Protein AF-A0A7Y3J4Y7-F1 (afdb_monomer_lite)

Radius of gyration: 13.27 Å; chains: 1; bounding box: 34×26×30 Å

Sequence (102 aa):
MPACVAPRRWYDWAKQQAVLIALLMGVSLRACAPAQGIGLDTARRWWRWLQERSEKFRFRLLTHWLEWGRAVDWRGFWRLAFESQSLCDSMAWLDSQGLIVP

Foldseek 3Di:
DPQPDPPVCVVVQVLLLQLLLCVLVVHDLVPSQVVSVHDSVRSVVSNVVCVVCLVVLVVVVCVPCVVLVPQPDSSSSSNVVVVVDGPSVSVSVVVVVVDDDD

pLDDT: mean 84.21, std 12.6, range [40.84, 93.5]

Structure (mmCIF, N/CA/C/O backbone):
data_AF-A0A7Y3J4Y7-F1
#
_entry.id   AF-A0A7Y3J4Y7-F1
#
loop_
_atom_site.group_PDB
_atom_site.id
_atom_site.type_symbol
_atom_site.label_atom_id
_atom_site.label_alt_id
_atom_site.label_comp_id
_atom_site.label_asym_id
_atom_site.label_entity_id
_atom_site.label_seq_id
_atom_site.pdbx_PDB_ins_code
_atom_site.Cartn_x
_atom_site.Cartn_y
_atom_site.Cartn_z
_atom_site.occupancy
_atom_site.B_iso_or_equiv
_atom_site.auth_seq_id
_atom_site.auth_comp_id
_atom_site.auth_asym_id
_atom_site.auth_atom_id
_atom_site.pdbx_PDB_model_num
ATOM 1 N N . MET A 1 1 ? -19.901 8.158 -2.548 1.00 40.84 1 MET A N 1
ATOM 2 C CA . MET A 1 1 ? -19.247 9.309 -3.210 1.00 40.84 1 MET A CA 1
ATOM 3 C C . MET A 1 1 ? -17.901 8.824 -3.716 1.00 40.84 1 MET A C 1
ATOM 5 O O . MET A 1 1 ? -17.223 8.175 -2.927 1.00 40.84 1 MET A O 1
ATOM 9 N N . PRO A 1 2 ? -17.534 9.036 -4.991 1.00 45.28 2 PRO A N 1
ATOM 10 C CA . PRO A 1 2 ? -16.214 8.639 -5.457 1.00 45.28 2 PRO A CA 1
ATOM 11 C C . PRO A 1 2 ? -15.197 9.488 -4.697 1.00 45.28 2 PRO A C 1
ATOM 13 O O . PRO A 1 2 ? -15.360 10.705 -4.606 1.00 45.28 2 PRO A O 1
ATOM 16 N N . ALA A 1 3 ? -14.221 8.836 -4.072 1.00 47.88 3 ALA A N 1
ATOM 17 C CA . ALA A 1 3 ? -13.187 9.498 -3.296 1.00 47.88 3 ALA A CA 1
ATOM 18 C C . ALA A 1 3 ? -12.574 10.647 -4.109 1.00 47.88 3 ALA A C 1
ATOM 20 O O . ALA A 1 3 ? -12.215 10.452 -5.271 1.00 47.88 3 ALA A O 1
ATOM 21 N N . CYS A 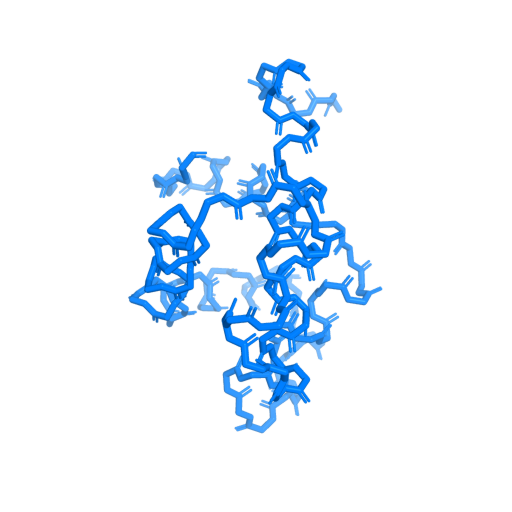1 4 ? -12.475 11.836 -3.510 1.00 50.53 4 CYS A N 1
ATOM 22 C CA . CYS A 1 4 ? -12.005 13.082 -4.127 1.00 50.53 4 CYS A CA 1
ATOM 23 C C . CYS A 1 4 ? -10.490 13.073 -4.423 1.00 50.53 4 CYS A C 1
ATOM 25 O O . CYS A 1 4 ? -9.785 14.048 -4.182 1.00 50.53 4 CYS A O 1
ATOM 27 N N . VAL A 1 5 ? -9.969 11.962 -4.933 1.00 53.94 5 VAL A N 1
ATOM 28 C CA . VAL A 1 5 ? -8.579 11.780 -5.329 1.00 53.94 5 VAL A CA 1
ATOM 29 C C . VAL A 1 5 ? -8.513 12.013 -6.833 1.00 53.94 5 VAL A C 1
ATOM 31 O O . VAL A 1 5 ? -9.223 11.358 -7.593 1.00 53.94 5 VAL A O 1
ATOM 34 N N . ALA A 1 6 ? -7.686 12.966 -7.268 1.00 48.53 6 ALA A N 1
ATOM 35 C CA . ALA A 1 6 ? -7.607 13.381 -8.667 1.00 48.53 6 ALA A CA 1
ATOM 36 C C . ALA A 1 6 ? -7.475 12.175 -9.631 1.00 48.53 6 ALA A C 1
ATOM 38 O O . ALA A 1 6 ? -6.630 11.308 -9.393 1.00 48.53 6 ALA A O 1
ATOM 39 N N . PRO A 1 7 ? -8.218 12.132 -10.757 1.00 49.00 7 PRO A N 1
ATOM 40 C CA . PRO A 1 7 ? -8.269 10.970 -11.656 1.00 49.00 7 PRO A CA 1
ATOM 41 C C . PRO A 1 7 ? -6.910 10.556 -12.246 1.00 49.00 7 PRO A C 1
ATOM 43 O O . PRO A 1 7 ? -6.718 9.397 -12.603 1.00 49.00 7 PRO A O 1
ATOM 46 N N . ARG A 1 8 ? -5.919 11.461 -12.297 1.00 49.84 8 ARG A N 1
ATOM 47 C CA . ARG A 1 8 ? -4.541 11.114 -12.701 1.00 49.84 8 ARG A CA 1
ATOM 48 C C . ARG A 1 8 ? -3.835 10.193 -11.702 1.00 49.84 8 ARG A C 1
ATOM 50 O O . ARG A 1 8 ? -3.042 9.362 -12.121 1.00 49.84 8 ARG A O 1
ATOM 57 N N . ARG A 1 9 ? -4.160 10.287 -10.409 1.00 58.34 9 ARG A N 1
ATOM 58 C CA . ARG A 1 9 ? -3.584 9.415 -9.376 1.00 58.34 9 ARG A CA 1
ATOM 59 C C . ARG A 1 9 ? -4.154 8.000 -9.421 1.00 58.34 9 ARG A C 1
ATOM 61 O O . ARG A 1 9 ? -3.492 7.086 -8.959 1.00 58.34 9 ARG A O 1
ATOM 68 N N . TRP A 1 10 ? -5.343 7.786 -9.992 1.00 56.22 10 TRP A N 1
ATOM 69 C CA . TRP A 1 10 ? -5.967 6.454 -10.044 1.00 56.22 10 TRP A CA 1
ATOM 70 C C . TRP A 1 10 ? -5.134 5.461 -10.868 1.00 56.22 10 TRP A C 1
ATOM 72 O O . TRP A 1 10 ? -4.948 4.317 -10.455 1.00 56.22 10 TRP A O 1
ATOM 82 N N . TYR A 1 11 ? -4.553 5.915 -11.984 1.00 59.62 11 TYR A N 1
ATOM 83 C CA . TYR A 1 11 ? -3.621 5.107 -12.779 1.00 59.62 11 TYR A CA 1
ATOM 84 C C . TYR A 1 11 ? -2.306 4.832 -12.040 1.00 59.62 11 TYR A C 1
ATOM 86 O O . TYR A 1 11 ? -1.763 3.729 -12.142 1.00 59.62 11 TYR A O 1
ATOM 94 N N . ASP A 1 12 ? -1.816 5.806 -11.271 1.00 78.44 12 ASP A N 1
ATOM 95 C CA . ASP A 1 12 ? -0.614 5.634 -10.455 1.00 78.44 12 ASP A CA 1
ATOM 96 C C . ASP A 1 12 ? -0.857 4.645 -9.311 1.00 78.44 12 ASP A C 1
ATOM 98 O O . ASP A 1 12 ? -0.003 3.797 -9.064 1.00 78.44 12 ASP A O 1
ATOM 102 N N . TRP A 1 13 ? -2.037 4.661 -8.679 1.00 85.81 13 TRP A N 1
ATOM 103 C CA . TRP A 1 13 ? -2.398 3.719 -7.617 1.00 85.81 13 TRP A CA 1
ATOM 104 C C . TRP A 1 13 ? -2.466 2.278 -8.101 1.00 85.81 13 TRP A C 1
ATOM 106 O O . TRP A 1 13 ? -1.967 1.394 -7.411 1.00 85.81 13 TRP A O 1
ATOM 116 N N . ALA A 1 14 ? -3.031 2.025 -9.284 1.00 86.50 14 ALA A N 1
ATOM 117 C CA . ALA A 1 14 ? -3.079 0.677 -9.848 1.00 86.50 14 ALA A CA 1
ATOM 118 C C . ALA A 1 14 ? -1.665 0.131 -10.126 1.00 86.50 14 ALA A C 1
ATOM 120 O O . ALA A 1 14 ? -1.340 -0.996 -9.747 1.00 86.50 14 ALA A O 1
ATOM 121 N N . LYS A 1 15 ? -0.783 0.953 -10.714 1.00 88.69 15 LYS A N 1
ATOM 122 C CA . LYS A 1 15 ? 0.625 0.582 -10.941 1.00 88.69 15 LYS A CA 1
ATOM 123 C C . LYS A 1 15 ? 1.394 0.423 -9.633 1.00 88.69 15 LYS A C 1
ATOM 125 O O . LYS A 1 15 ? 2.183 -0.510 -9.487 1.00 88.69 15 LYS A O 1
ATOM 130 N N . GLN A 1 16 ? 1.150 1.303 -8.667 1.00 90.69 16 GLN A N 1
ATOM 131 C CA . GLN A 1 16 ? 1.734 1.217 -7.337 1.00 90.69 16 GLN A CA 1
ATOM 132 C C . GLN A 1 16 ? 1.297 -0.066 -6.635 1.00 90.69 16 GLN A C 1
ATOM 134 O O . GLN A 1 16 ? 2.149 -0.781 -6.118 1.00 90.69 16 GLN A O 1
ATOM 139 N N . GLN A 1 17 ? 0.010 -0.410 -6.676 1.00 92.00 17 GLN A N 1
ATOM 140 C CA . GLN A 1 17 ? -0.506 -1.662 -6.132 1.00 92.00 17 GLN A CA 1
ATOM 141 C C . GLN A 1 17 ? 0.158 -2.869 -6.798 1.00 92.00 17 GLN A C 1
ATOM 143 O O . GLN A 1 17 ? 0.633 -3.747 -6.086 1.00 92.00 17 GLN A O 1
ATOM 148 N N . ALA A 1 18 ? 0.276 -2.898 -8.130 1.00 91.38 18 ALA A N 1
ATOM 149 C CA . ALA A 1 18 ? 0.937 -3.996 -8.840 1.00 91.38 18 ALA A CA 1
ATOM 150 C C . ALA A 1 18 ? 2.404 -4.175 -8.407 1.00 91.38 18 ALA A C 1
ATOM 152 O O . ALA A 1 18 ? 2.842 -5.290 -8.115 1.00 91.38 18 ALA A O 1
ATOM 153 N N . VAL A 1 19 ? 3.156 -3.073 -8.299 1.00 92.69 19 VAL A N 1
ATOM 154 C CA . VAL A 1 19 ? 4.537 -3.091 -7.795 1.00 92.69 19 VAL A CA 1
ATOM 155 C C . VAL A 1 19 ? 4.582 -3.584 -6.346 1.00 92.69 19 VAL A C 1
ATOM 157 O O . VAL A 1 19 ? 5.389 -4.453 -6.025 1.00 92.69 19 VAL A O 1
ATOM 160 N N . LEU A 1 20 ? 3.718 -3.072 -5.468 1.00 93.50 20 LEU A N 1
ATOM 161 C CA . LEU A 1 20 ? 3.694 -3.452 -4.054 1.00 93.50 20 LEU A CA 1
ATOM 162 C C . LEU A 1 20 ? 3.299 -4.920 -3.858 1.00 93.50 20 LEU A C 1
ATOM 164 O O . LEU A 1 20 ? 3.941 -5.598 -3.062 1.00 93.50 20 LEU A O 1
ATOM 168 N N . ILE A 1 21 ? 2.317 -5.437 -4.603 1.00 93.50 21 ILE A N 1
ATOM 169 C CA . ILE A 1 21 ? 1.941 -6.859 -4.583 1.00 93.50 21 ILE A CA 1
ATOM 170 C C . ILE A 1 21 ? 3.136 -7.721 -4.988 1.00 93.50 21 ILE A C 1
ATOM 172 O O 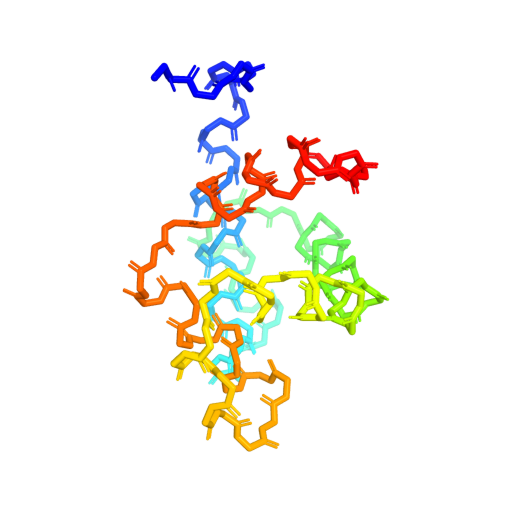. ILE A 1 21 ? 3.481 -8.652 -4.264 1.00 93.50 21 ILE A O 1
ATOM 176 N N . ALA A 1 22 ? 3.820 -7.391 -6.088 1.00 92.56 22 ALA A N 1
ATOM 177 C CA . ALA A 1 22 ? 4.998 -8.141 -6.519 1.00 92.56 22 ALA A CA 1
ATOM 178 C C . ALA A 1 22 ? 6.078 -8.184 -5.419 1.00 92.56 22 ALA A C 1
ATOM 180 O O . ALA A 1 22 ? 6.619 -9.249 -5.117 1.00 92.56 22 ALA A O 1
ATOM 181 N N . LEU A 1 23 ? 6.341 -7.052 -4.759 1.00 93.12 23 LEU A N 1
ATOM 182 C CA . LEU A 1 23 ? 7.299 -6.969 -3.650 1.00 93.12 23 LEU A CA 1
ATOM 183 C C . LEU A 1 23 ? 6.853 -7.759 -2.411 1.00 93.12 23 LEU A C 1
ATOM 185 O O . LEU A 1 23 ? 7.675 -8.411 -1.767 1.00 93.12 23 LEU A O 1
ATOM 189 N N . LEU A 1 24 ? 5.559 -7.736 -2.082 1.00 92.69 24 LEU A N 1
ATOM 190 C CA . LEU A 1 24 ? 4.979 -8.519 -0.985 1.00 92.69 24 LEU A CA 1
ATOM 191 C C . LEU A 1 24 ? 5.055 -10.028 -1.248 1.00 92.69 24 LEU A C 1
ATOM 193 O O . LEU A 1 24 ? 5.214 -10.799 -0.303 1.00 92.69 24 LEU A O 1
ATOM 197 N N . MET A 1 25 ? 4.999 -10.435 -2.518 1.00 90.75 25 MET A N 1
ATOM 198 C CA . MET A 1 25 ? 5.198 -11.814 -2.975 1.00 90.75 25 MET A CA 1
ATOM 199 C C . MET A 1 25 ? 6.679 -12.222 -3.056 1.00 90.75 25 MET A C 1
ATOM 201 O O . MET A 1 25 ? 6.984 -13.360 -3.402 1.00 90.75 25 MET A O 1
ATOM 205 N N . GLY A 1 26 ? 7.609 -11.321 -2.721 1.00 91.94 26 GLY A N 1
ATOM 206 C CA . GLY A 1 26 ? 9.047 -11.600 -2.692 1.00 91.94 26 GLY A CA 1
ATOM 207 C C . GLY A 1 26 ? 9.776 -11.358 -4.016 1.00 91.94 26 GLY A C 1
ATOM 208 O O . GLY A 1 26 ? 10.969 -11.644 -4.111 1.00 91.94 26 GLY A O 1
ATOM 209 N N . VAL A 1 27 ? 9.109 -10.799 -5.031 1.00 93.31 27 VAL A N 1
ATOM 210 C CA . VAL A 1 27 ? 9.773 -10.383 -6.274 1.00 93.31 27 VAL A CA 1
ATOM 211 C C . VAL A 1 27 ? 10.720 -9.222 -5.971 1.00 93.31 27 VAL A C 1
ATOM 213 O O . VAL A 1 27 ? 10.415 -8.336 -5.176 1.00 93.31 27 VAL A O 1
ATOM 216 N N . SER A 1 28 ? 11.894 -9.203 -6.600 1.00 92.69 28 SER A N 1
ATOM 217 C CA . SER A 1 28 ? 12.846 -8.108 -6.399 1.00 92.69 28 SER A CA 1
ATOM 218 C C . SER A 1 28 ? 12.375 -6.804 -7.060 1.00 92.69 28 SER A C 1
ATOM 220 O O . SER A 1 28 ? 11.804 -6.819 -8.152 1.00 92.69 28 SER A O 1
ATOM 222 N N . LEU A 1 29 ? 12.724 -5.656 -6.460 1.00 91.31 29 LEU A N 1
ATOM 223 C CA . LEU A 1 29 ? 12.500 -4.319 -7.045 1.00 91.31 29 LEU A CA 1
ATOM 224 C C . LEU A 1 29 ? 13.024 -4.206 -8.485 1.00 91.31 29 LEU A C 1
ATOM 226 O O . LEU A 1 29 ? 12.394 -3.577 -9.331 1.00 91.31 29 LEU A O 1
ATOM 230 N N . ARG A 1 30 ? 14.179 -4.828 -8.756 1.00 91.56 30 ARG A N 1
ATOM 231 C CA . ARG A 1 30 ? 14.835 -4.815 -10.071 1.00 91.56 30 ARG A CA 1
ATOM 232 C C . ARG A 1 30 ? 14.042 -5.566 -11.136 1.00 91.56 30 ARG A C 1
ATOM 234 O O . ARG A 1 30 ? 14.132 -5.198 -12.297 1.00 91.56 30 ARG A O 1
ATOM 241 N N . ALA A 1 31 ? 13.279 -6.582 -10.742 1.00 89.81 31 ALA A N 1
ATOM 242 C CA . ALA A 1 31 ? 12.431 -7.339 -11.652 1.00 89.81 31 ALA A CA 1
ATOM 243 C C . ALA A 1 31 ? 11.053 -6.682 -11.826 1.00 89.81 31 ALA A C 1
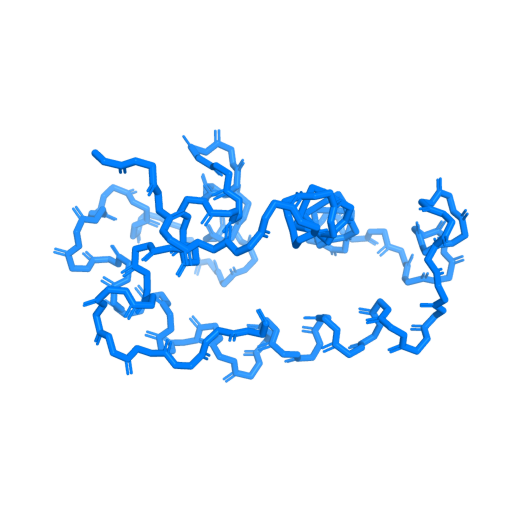ATOM 245 O O . ALA A 1 31 ? 10.565 -6.572 -12.947 1.00 89.81 31 ALA A O 1
ATOM 246 N N . CYS A 1 32 ? 10.429 -6.205 -10.742 1.00 91.62 32 CYS A N 1
ATOM 247 C CA . CYS A 1 32 ? 9.053 -5.712 -10.810 1.00 91.62 32 CYS A CA 1
ATOM 248 C C . CYS A 1 32 ? 8.929 -4.307 -11.416 1.00 91.62 32 CYS A C 1
ATOM 250 O O . CYS A 1 32 ? 7.967 -4.043 -12.132 1.00 91.62 32 CYS A O 1
ATOM 252 N N . ALA A 1 33 ? 9.872 -3.395 -11.147 1.00 88.44 33 ALA A N 1
ATOM 253 C CA . ALA A 1 33 ? 9.727 -2.003 -11.575 1.00 88.44 33 ALA A CA 1
ATOM 254 C C . ALA A 1 33 ? 9.767 -1.850 -13.112 1.00 88.44 33 ALA A C 1
ATOM 256 O O . ALA A 1 33 ? 8.827 -1.266 -13.657 1.00 88.44 33 ALA A O 1
ATOM 257 N N . PRO A 1 34 ? 10.740 -2.443 -13.843 1.00 89.06 34 PRO A N 1
ATOM 258 C CA . PRO A 1 34 ? 10.765 -2.373 -15.306 1.00 89.06 34 PRO A CA 1
ATOM 259 C C . PRO A 1 34 ? 9.552 -3.047 -15.954 1.00 89.06 34 PRO A C 1
ATOM 261 O O . PRO A 1 34 ? 9.006 -2.513 -16.914 1.00 89.06 34 PRO A O 1
ATOM 264 N N . ALA A 1 35 ? 9.080 -4.167 -15.392 1.00 88.06 35 ALA A N 1
ATOM 265 C CA . ALA A 1 35 ? 7.898 -4.878 -15.884 1.00 88.06 35 ALA A CA 1
ATOM 266 C C . ALA A 1 35 ? 6.613 -4.029 -15.827 1.00 88.06 35 ALA A C 1
ATOM 268 O O . ALA A 1 35 ? 5.680 -4.275 -16.582 1.00 88.06 35 ALA A O 1
ATOM 269 N N . GLN A 1 36 ? 6.572 -3.022 -14.949 1.00 86.25 36 GLN A N 1
ATOM 270 C CA . GLN A 1 36 ? 5.449 -2.090 -14.797 1.00 86.25 36 GLN A CA 1
ATOM 271 C C . GLN A 1 36 ? 5.726 -0.710 -15.425 1.00 86.25 36 GLN A C 1
ATOM 273 O O . GLN A 1 36 ? 4.922 0.214 -15.280 1.00 86.25 36 GLN A O 1
ATOM 278 N N . GLY A 1 37 ? 6.869 -0.538 -16.104 1.00 88.69 37 GLY A N 1
ATOM 279 C CA . GLY A 1 37 ? 7.305 0.751 -16.650 1.00 88.69 37 GLY A CA 1
ATOM 280 C C . GLY A 1 37 ? 7.572 1.814 -15.577 1.00 88.69 37 GLY A C 1
ATOM 281 O O . GLY A 1 37 ? 7.436 3.006 -15.845 1.00 88.69 37 GLY A O 1
ATOM 282 N N . ILE A 1 38 ? 7.906 1.397 -14.350 1.00 90.00 38 ILE A N 1
ATOM 283 C CA . ILE A 1 38 ? 8.169 2.277 -13.207 1.00 90.00 38 ILE A CA 1
ATOM 284 C C . ILE A 1 38 ? 9.677 2.368 -12.954 1.00 90.00 38 ILE A C 1
ATOM 286 O O . ILE A 1 38 ? 10.390 1.365 -12.943 1.00 90.00 38 ILE A O 1
ATOM 290 N N . GLY A 1 39 ? 10.170 3.581 -12.698 1.00 90.25 39 GLY A N 1
ATOM 291 C CA . GLY A 1 39 ? 11.559 3.796 -12.293 1.00 90.25 39 GLY A CA 1
ATOM 292 C C . GLY A 1 39 ? 11.877 3.138 -10.945 1.00 90.25 39 GLY A C 1
ATOM 293 O O . GLY A 1 39 ? 11.062 3.164 -10.019 1.00 90.25 39 GLY A O 1
ATOM 294 N N . LEU A 1 40 ? 13.081 2.577 -10.806 1.00 91.56 40 LEU A N 1
ATOM 295 C CA . LEU A 1 40 ? 13.498 1.861 -9.591 1.00 91.56 40 LEU A CA 1
ATOM 296 C C . LEU A 1 40 ? 13.409 2.722 -8.327 1.00 91.56 40 LEU A C 1
ATOM 298 O O . LEU A 1 40 ? 12.995 2.222 -7.281 1.00 91.56 40 LEU A O 1
ATOM 302 N N . ASP A 1 41 ? 13.759 4.004 -8.417 1.00 91.38 41 ASP A N 1
ATOM 303 C CA . ASP A 1 41 ? 13.697 4.920 -7.276 1.00 91.38 41 ASP A CA 1
ATOM 304 C C . ASP A 1 41 ? 12.257 5.229 -6.866 1.00 91.38 41 ASP A C 1
ATOM 306 O O . ASP A 1 41 ? 11.953 5.272 -5.673 1.00 91.38 41 ASP A O 1
ATOM 310 N N . THR A 1 42 ? 11.343 5.346 -7.834 1.00 90.25 42 THR A N 1
ATOM 311 C CA . THR A 1 42 ? 9.905 5.498 -7.578 1.00 90.25 42 THR A CA 1
ATOM 312 C C . THR A 1 42 ? 9.342 4.260 -6.884 1.00 90.25 42 THR A C 1
ATOM 314 O O . THR A 1 42 ? 8.710 4.382 -5.834 1.00 90.25 42 THR A O 1
ATOM 317 N N . ALA A 1 43 ? 9.640 3.063 -7.401 1.00 91.50 43 ALA A N 1
ATOM 318 C CA . ALA A 1 43 ? 9.219 1.803 -6.788 1.00 91.50 43 ALA A CA 1
ATOM 319 C C . ALA A 1 43 ? 9.798 1.633 -5.372 1.00 91.50 43 ALA A C 1
ATOM 321 O O . ALA A 1 43 ? 9.090 1.248 -4.441 1.00 91.50 43 ALA A O 1
ATOM 322 N N . ARG A 1 44 ? 11.075 1.986 -5.174 1.00 92.19 44 ARG A N 1
ATOM 323 C CA . ARG A 1 44 ? 11.729 1.964 -3.859 1.00 92.19 44 ARG A CA 1
ATOM 324 C C . ARG A 1 44 ? 11.086 2.954 -2.891 1.00 92.19 44 ARG A C 1
ATOM 326 O O . ARG A 1 44 ? 10.907 2.612 -1.724 1.00 92.19 44 ARG A O 1
ATOM 333 N N . ARG A 1 45 ? 10.732 4.156 -3.355 1.00 92.06 45 ARG A N 1
ATOM 334 C CA . ARG A 1 45 ? 10.043 5.170 -2.547 1.00 92.06 45 ARG A CA 1
ATOM 335 C C . ARG A 1 45 ? 8.680 4.667 -2.086 1.00 92.06 45 ARG A C 1
ATOM 337 O O . ARG A 1 45 ? 8.384 4.769 -0.902 1.00 92.06 45 ARG A O 1
ATOM 344 N N . TRP A 1 46 ? 7.887 4.082 -2.985 1.00 92.50 46 TRP A N 1
ATOM 345 C CA . TRP A 1 46 ? 6.599 3.476 -2.631 1.00 92.50 46 TRP A CA 1
ATOM 346 C C . TRP A 1 46 ? 6.752 2.350 -1.613 1.00 92.50 46 TRP A C 1
ATOM 348 O O . TRP A 1 46 ? 5.995 2.282 -0.649 1.00 92.50 46 TRP A O 1
ATOM 358 N N . TRP A 1 47 ? 7.757 1.496 -1.795 1.00 93.00 47 TRP A N 1
ATOM 359 C CA . TRP A 1 47 ? 8.017 0.390 -0.883 1.00 93.00 47 TRP A CA 1
ATOM 360 C C . TRP A 1 47 ? 8.399 0.856 0.524 1.00 93.00 47 TRP A C 1
ATOM 362 O O . TRP A 1 47 ? 7.814 0.393 1.501 1.00 93.00 47 TRP A O 1
ATOM 372 N N . ARG A 1 48 ? 9.335 1.809 0.632 1.00 92.38 48 ARG A N 1
ATOM 373 C CA . ARG A 1 48 ? 9.728 2.404 1.921 1.00 92.38 48 ARG A CA 1
ATOM 374 C C . ARG A 1 48 ? 8.558 3.095 2.602 1.00 92.38 48 ARG A C 1
ATOM 376 O O . ARG A 1 48 ? 8.314 2.856 3.776 1.00 92.38 48 ARG A O 1
ATOM 383 N N . TRP A 1 49 ? 7.793 3.874 1.845 1.00 90.94 49 TRP A N 1
ATOM 384 C CA . TRP A 1 49 ? 6.604 4.542 2.357 1.00 90.94 49 TRP A CA 1
ATOM 385 C C . TRP A 1 49 ? 5.594 3.553 2.959 1.00 90.94 49 TRP A C 1
ATOM 387 O O . TRP A 1 49 ? 5.092 3.790 4.059 1.00 90.94 49 TRP A O 1
ATOM 397 N N . LEU A 1 50 ? 5.329 2.433 2.273 1.00 91.62 50 LEU A N 1
ATOM 398 C CA . LEU A 1 50 ? 4.417 1.410 2.782 1.00 91.62 50 LEU A CA 1
ATOM 399 C C . LEU A 1 50 ? 4.949 0.805 4.084 1.00 91.62 50 LEU A C 1
ATOM 401 O O . LEU A 1 50 ? 4.185 0.656 5.029 1.00 91.62 50 LEU A O 1
ATOM 405 N N . GLN A 1 51 ? 6.247 0.492 4.151 1.00 91.88 51 GLN A N 1
ATOM 406 C CA . GLN A 1 51 ? 6.885 -0.061 5.349 1.00 91.88 51 GLN A CA 1
ATOM 407 C C . GLN A 1 51 ? 6.816 0.900 6.538 1.00 91.88 51 GLN A C 1
ATOM 409 O O . GLN A 1 51 ? 6.331 0.525 7.602 1.00 91.88 51 GLN A O 1
ATOM 414 N N . GLU A 1 52 ? 7.249 2.145 6.342 1.00 91.31 52 GLU A N 1
ATOM 415 C CA . GLU A 1 52 ? 7.313 3.178 7.381 1.00 91.31 52 GLU A CA 1
ATOM 416 C C . GLU A 1 52 ? 5.933 3.510 7.957 1.00 91.31 52 GLU A C 1
ATOM 418 O O . GLU A 1 52 ? 5.802 3.792 9.146 1.00 91.31 52 GLU A O 1
ATOM 423 N N . ARG A 1 53 ? 4.882 3.474 7.127 1.00 88.62 53 ARG A N 1
ATOM 424 C CA . ARG A 1 53 ? 3.510 3.780 7.563 1.00 88.62 53 ARG A CA 1
ATOM 425 C C . ARG A 1 53 ? 2.665 2.551 7.861 1.00 88.62 53 ARG A C 1
ATOM 427 O O . ARG A 1 53 ? 1.535 2.710 8.322 1.00 88.62 53 ARG A O 1
ATOM 434 N N . SER A 1 54 ? 3.203 1.348 7.653 1.00 89.31 54 SER A N 1
ATOM 435 C CA . SER A 1 54 ? 2.457 0.093 7.754 1.00 89.31 54 SER A CA 1
ATOM 436 C C . SER A 1 54 ? 1.772 -0.057 9.103 1.00 89.31 54 SER A C 1
ATOM 438 O O . SER A 1 54 ? 0.620 -0.468 9.152 1.00 89.31 54 SER A O 1
ATOM 440 N N . GLU A 1 55 ? 2.459 0.265 10.196 1.00 89.06 55 GLU A N 1
ATOM 441 C CA . GLU A 1 55 ? 1.903 0.116 11.540 1.00 89.06 55 GLU A CA 1
ATOM 442 C C . GLU A 1 55 ? 0.731 1.076 11.773 1.00 89.06 55 GLU A C 1
ATOM 444 O O . GLU A 1 55 ? -0.357 0.648 12.162 1.00 89.06 55 GLU A O 1
ATOM 449 N N . LYS A 1 56 ? 0.920 2.360 11.443 1.00 90.06 56 LYS A N 1
ATOM 450 C CA . LYS A 1 56 ? -0.109 3.398 11.591 1.00 90.06 56 LYS A CA 1
ATOM 451 C C . LYS A 1 56 ? -1.329 3.118 10.713 1.00 90.06 56 LYS A C 1
ATOM 453 O O . LYS A 1 56 ? -2.462 3.278 11.165 1.00 90.06 56 LYS A O 1
ATOM 458 N N . PHE A 1 57 ? -1.104 2.705 9.468 1.00 89.94 57 PHE A N 1
ATOM 459 C CA . PHE A 1 57 ? -2.178 2.349 8.546 1.00 89.94 57 PHE A CA 1
ATOM 460 C C . PHE A 1 57 ? -2.900 1.096 9.000 1.00 89.94 57 PHE A C 1
ATOM 462 O O . PHE A 1 57 ? -4.119 1.131 9.100 1.00 89.94 57 PHE A O 1
ATOM 469 N N . ARG A 1 58 ? -2.176 0.031 9.358 1.00 90.62 58 ARG A N 1
ATOM 470 C CA . ARG A 1 58 ? -2.780 -1.200 9.873 1.00 90.62 58 ARG A CA 1
ATOM 471 C C . ARG A 1 58 ? -3.651 -0.918 11.088 1.00 90.62 58 ARG A C 1
ATOM 473 O O . ARG A 1 58 ? -4.785 -1.368 11.112 1.00 90.62 58 ARG A O 1
ATOM 480 N N . PHE A 1 59 ? -3.165 -0.133 12.052 1.00 88.81 59 PHE A N 1
ATOM 481 C CA . PHE A 1 59 ? -3.955 0.237 13.226 1.00 88.81 59 PHE A CA 1
ATOM 482 C C . PHE A 1 59 ? -5.290 0.874 12.833 1.00 88.81 59 PHE A C 1
ATOM 484 O O . PHE A 1 59 ? -6.332 0.442 13.310 1.00 88.81 59 PHE A O 1
ATOM 491 N N . ARG A 1 60 ? -5.278 1.857 11.923 1.00 89.38 60 ARG A N 1
ATOM 492 C CA . ARG A 1 60 ? -6.512 2.510 11.469 1.00 89.38 60 ARG A CA 1
ATOM 493 C C . ARG A 1 60 ? -7.389 1.570 10.650 1.00 89.38 60 ARG A C 1
ATOM 495 O O . ARG A 1 60 ? -8.558 1.439 10.978 1.00 89.38 60 ARG A O 1
ATOM 502 N N . LEU A 1 61 ? -6.847 0.872 9.659 1.00 89.50 61 LEU A N 1
ATOM 503 C CA . LEU A 1 61 ? -7.611 -0.066 8.832 1.00 89.50 61 LEU A CA 1
ATOM 504 C C . LEU A 1 61 ? -8.303 -1.135 9.691 1.00 89.50 61 LEU A C 1
ATOM 506 O O . LEU A 1 61 ? -9.476 -1.410 9.480 1.00 89.50 61 LEU A O 1
ATOM 510 N N . LEU A 1 62 ? -7.632 -1.660 10.721 1.00 89.88 62 LEU A N 1
ATOM 511 C CA . LEU A 1 62 ? -8.210 -2.652 11.633 1.00 89.88 62 LEU A CA 1
ATOM 512 C C . LEU A 1 62 ? -9.325 -2.109 12.534 1.00 89.88 62 LEU A C 1
ATOM 514 O O . LEU A 1 62 ? -10.111 -2.903 13.038 1.00 89.88 62 LEU A O 1
ATOM 518 N N . THR A 1 63 ? -9.441 -0.790 12.729 1.00 87.69 63 THR A N 1
ATOM 519 C CA . THR A 1 63 ? -10.619 -0.225 13.417 1.00 87.69 63 THR A CA 1
ATOM 520 C C . THR A 1 63 ? -11.901 -0.354 12.597 1.00 87.69 63 THR A C 1
ATOM 522 O O . THR A 1 63 ? -12.987 -0.268 13.163 1.00 87.69 63 THR A O 1
ATOM 525 N N . HIS A 1 64 ? -11.781 -0.565 11.283 1.00 85.94 64 HIS A N 1
ATOM 526 C CA . HIS A 1 64 ? -12.915 -0.685 10.374 1.00 85.94 64 HIS A CA 1
ATOM 527 C C . HIS A 1 64 ? -13.070 -2.105 9.807 1.00 85.94 64 HIS A C 1
ATOM 529 O O . HIS A 1 64 ? -14.181 -2.623 9.792 1.00 85.94 64 HIS A O 1
ATOM 535 N N . TRP A 1 65 ? -11.964 -2.755 9.434 1.00 87.56 65 TRP A N 1
ATOM 536 C CA . TRP A 1 65 ? -11.913 -4.113 8.880 1.00 87.56 65 TRP A CA 1
ATOM 537 C C . TRP A 1 65 ? -11.167 -5.061 9.823 1.00 87.56 65 TRP A C 1
ATOM 539 O O . TRP A 1 65 ? -9.989 -5.386 9.635 1.00 87.56 65 TRP A O 1
ATOM 549 N N . LEU A 1 66 ? -11.852 -5.492 10.882 1.00 85.25 66 LEU A N 1
ATOM 550 C CA . LEU A 1 66 ? -11.288 -6.363 11.920 1.00 85.25 66 LEU A CA 1
ATOM 551 C C . LEU A 1 66 ? -10.862 -7.732 11.368 1.00 85.25 66 LEU A C 1
ATOM 553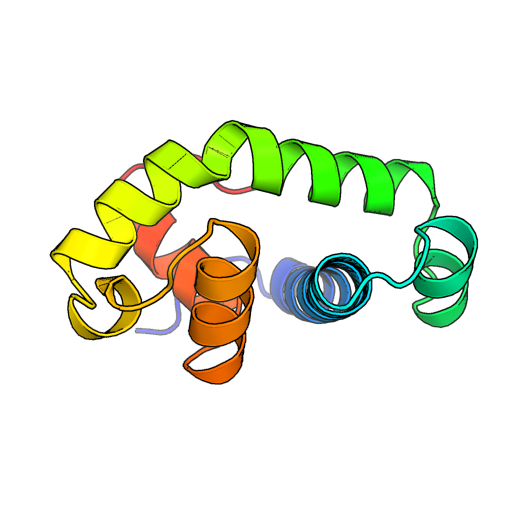 O O . LEU A 1 66 ? -9.913 -8.337 11.870 1.00 85.25 66 LEU A O 1
ATOM 557 N N . GLU A 1 67 ? -11.525 -8.218 10.317 1.00 83.62 67 GLU A N 1
ATOM 558 C CA . GLU A 1 67 ? -11.230 -9.491 9.659 1.00 83.62 67 GLU A CA 1
ATOM 559 C C . GLU A 1 67 ? -9.800 -9.569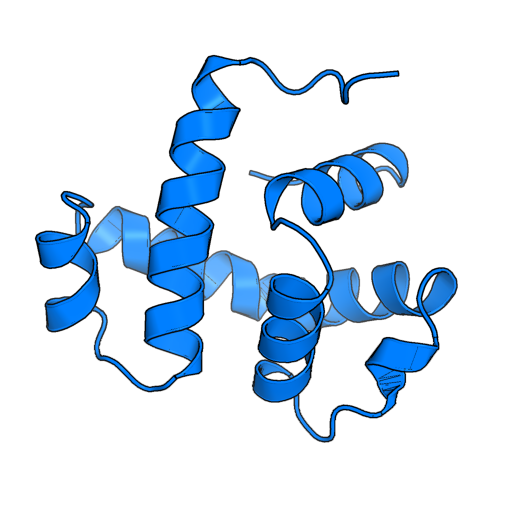 9.106 1.00 83.62 67 GLU A C 1
ATOM 561 O O . GLU A 1 67 ? -9.215 -10.656 9.071 1.00 83.62 67 GLU A O 1
ATOM 566 N N . TRP A 1 68 ? -9.189 -8.429 8.766 1.00 85.00 68 TRP A N 1
ATOM 567 C CA . TRP A 1 68 ? -7.802 -8.384 8.298 1.00 85.00 68 TRP A CA 1
ATOM 568 C C . TRP A 1 68 ? -6.779 -8.594 9.418 1.00 85.00 68 TRP A C 1
ATOM 570 O O . TRP A 1 68 ? -5.612 -8.890 9.154 1.00 85.00 68 TRP A O 1
ATOM 580 N N . GLY A 1 69 ? -7.207 -8.501 10.681 1.00 79.62 69 GLY A N 1
ATOM 581 C CA . GLY A 1 69 ? -6.363 -8.686 11.864 1.00 79.62 69 GLY A CA 1
ATOM 582 C C . GLY A 1 69 ? -5.873 -10.120 12.058 1.00 79.62 69 GLY A C 1
ATOM 583 O O . GLY A 1 69 ? -4.995 -10.357 12.880 1.00 79.62 69 GLY A O 1
ATOM 584 N N . ARG A 1 70 ? -6.402 -11.075 11.282 1.00 77.88 70 ARG A N 1
ATOM 585 C CA . ARG A 1 70 ? -5.976 -12.484 11.289 1.00 77.88 70 ARG A CA 1
ATOM 586 C C . ARG A 1 70 ? -4.604 -12.707 10.648 1.00 77.88 70 ARG A C 1
ATOM 588 O O . ARG A 1 70 ? -4.036 -13.787 10.790 1.00 77.88 70 ARG A O 1
ATOM 595 N N . ALA A 1 71 ? -4.077 -11.719 9.927 1.00 80.69 71 ALA A N 1
ATOM 596 C CA . ALA A 1 71 ? -2.764 -11.819 9.313 1.00 80.69 71 ALA A CA 1
ATOM 597 C C . ALA A 1 71 ? -1.640 -11.810 10.367 1.00 80.69 71 ALA A C 1
ATOM 599 O O . ALA A 1 71 ? -1.552 -10.907 11.198 1.00 80.69 71 ALA A O 1
ATOM 600 N N . VAL A 1 72 ? -0.753 -12.806 10.289 1.00 73.06 72 VAL A N 1
ATOM 601 C CA . VAL A 1 72 ? 0.333 -13.038 11.261 1.00 73.06 72 VAL A CA 1
ATOM 602 C C . VAL A 1 72 ? 1.437 -11.977 11.164 1.00 73.06 72 VAL A C 1
ATOM 604 O O . VAL A 1 72 ? 2.042 -11.610 12.169 1.00 73.06 72 VAL A O 1
ATOM 607 N N . ASP A 1 73 ? 1.694 -11.454 9.965 1.00 86.25 73 ASP A N 1
ATOM 608 C CA . ASP A 1 73 ? 2.758 -10.491 9.699 1.00 86.25 73 ASP A CA 1
ATOM 609 C C . ASP A 1 73 ? 2.280 -9.301 8.850 1.00 86.25 73 ASP A C 1
ATOM 611 O O . ASP A 1 73 ? 1.212 -9.310 8.234 1.00 86.25 73 ASP A O 1
ATOM 615 N N . TRP A 1 74 ? 3.082 -8.232 8.815 1.00 88.06 74 TRP A N 1
ATOM 616 C CA . TRP A 1 74 ? 2.731 -7.012 8.080 1.00 88.06 74 TRP A CA 1
ATOM 617 C C . TRP A 1 74 ? 2.590 -7.260 6.567 1.00 88.06 74 TRP A C 1
ATOM 619 O O . TRP A 1 74 ? 1.754 -6.633 5.919 1.00 88.06 74 TRP A O 1
ATOM 629 N N . ARG A 1 75 ? 3.363 -8.199 5.996 1.00 90.44 75 ARG A N 1
ATOM 630 C CA . ARG A 1 75 ? 3.253 -8.553 4.574 1.00 90.44 75 ARG A CA 1
ATOM 631 C C . ARG A 1 75 ? 1.967 -9.312 4.279 1.00 90.44 75 ARG A C 1
ATOM 633 O O . ARG A 1 75 ? 1.311 -9.029 3.283 1.00 90.44 75 ARG A O 1
ATOM 640 N N . GLY A 1 76 ? 1.606 -10.280 5.119 1.00 89.56 76 GLY A N 1
ATOM 641 C CA . GLY A 1 76 ? 0.330 -10.986 5.055 1.00 89.56 76 GLY A CA 1
ATOM 642 C C . GLY A 1 76 ? -0.846 -10.025 5.164 1.00 89.56 76 GLY A C 1
ATOM 643 O O . GLY A 1 76 ? -1.773 -10.125 4.369 1.00 89.56 76 GLY A O 1
ATOM 644 N N . PHE A 1 77 ? -0.756 -9.040 6.062 1.00 91.50 77 PHE A N 1
ATOM 645 C CA . PHE A 1 77 ? -1.784 -8.013 6.209 1.00 91.50 77 PHE A CA 1
ATOM 646 C C . PHE A 1 77 ? -2.014 -7.247 4.902 1.00 91.50 77 PHE A C 1
ATOM 648 O O . PHE A 1 77 ? -3.143 -7.175 4.430 1.00 91.50 77 PHE A O 1
ATOM 655 N N . TRP A 1 78 ? -0.957 -6.715 4.280 1.00 91.94 78 TRP A N 1
ATOM 656 C CA . TRP A 1 78 ? -1.117 -5.951 3.038 1.00 91.94 78 TRP A CA 1
ATOM 657 C C . TRP A 1 78 ? -1.525 -6.807 1.843 1.00 91.94 78 TRP A C 1
ATOM 659 O O . TRP A 1 78 ? -2.249 -6.313 0.986 1.00 91.94 78 TRP A O 1
ATOM 669 N N . ARG A 1 79 ? -1.111 -8.080 1.787 1.00 90.06 79 ARG A 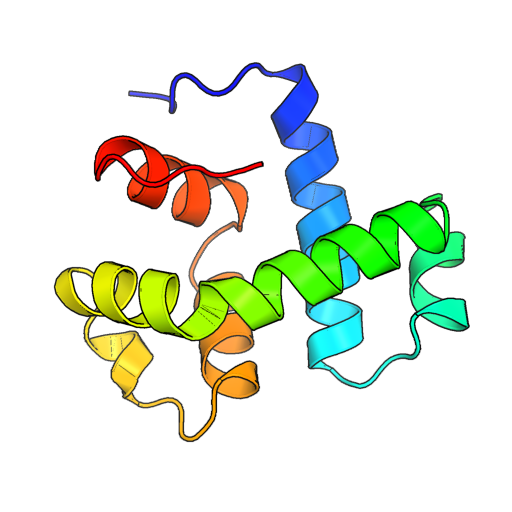N 1
ATOM 670 C CA . ARG A 1 79 ? -1.620 -9.018 0.774 1.00 90.06 79 ARG A CA 1
ATOM 671 C C . ARG A 1 79 ? -3.129 -9.189 0.909 1.00 90.06 79 ARG A C 1
ATOM 673 O O . ARG A 1 79 ? -3.842 -8.922 -0.049 1.00 90.06 79 ARG A O 1
ATOM 680 N N . LEU A 1 80 ? -3.602 -9.506 2.113 1.00 89.75 80 LEU A N 1
ATOM 681 C CA . LEU A 1 80 ? -5.028 -9.666 2.393 1.00 89.75 80 LEU A CA 1
ATOM 682 C C . LEU A 1 80 ? -5.820 -8.378 2.119 1.00 89.75 80 LEU A C 1
ATOM 684 O O . LEU A 1 80 ? -6.898 -8.429 1.531 1.00 89.75 80 LEU A O 1
ATOM 688 N N . ALA A 1 81 ? -5.276 -7.219 2.499 1.00 89.88 81 ALA A N 1
ATOM 689 C CA . ALA A 1 81 ? -5.901 -5.927 2.232 1.00 89.88 81 ALA A CA 1
ATOM 690 C C . ALA A 1 81 ? -6.029 -5.656 0.722 1.00 89.88 81 ALA A C 1
ATOM 692 O O . ALA A 1 81 ? -7.093 -5.240 0.275 1.00 89.88 81 ALA A O 1
ATOM 693 N N . PHE A 1 82 ? -4.983 -5.934 -0.067 1.00 88.75 82 PHE A N 1
ATOM 694 C CA . PHE A 1 82 ? -4.991 -5.737 -1.524 1.00 88.75 82 PHE A CA 1
ATOM 695 C C . PHE A 1 82 ? -5.798 -6.785 -2.298 1.00 88.75 82 PHE A C 1
ATOM 697 O O . PHE A 1 82 ? -6.208 -6.511 -3.425 1.00 88.75 82 PHE A O 1
ATOM 704 N N . GLU A 1 83 ? -6.019 -7.966 -1.722 1.00 87.12 83 GLU A N 1
ATOM 705 C CA . GLU A 1 83 ? -6.968 -8.962 -2.234 1.00 87.12 83 GLU A CA 1
ATOM 706 C C . GLU A 1 83 ? -8.418 -8.558 -1.941 1.00 87.12 83 GLU A C 1
ATOM 708 O O . GLU A 1 83 ? -9.303 -8.804 -2.757 1.00 87.12 83 GLU A O 1
ATOM 713 N N . SER A 1 84 ? -8.658 -7.922 -0.790 1.00 88.69 84 SER A N 1
ATOM 714 C CA . SER A 1 84 ? -10.001 -7.525 -0.352 1.00 88.69 84 SER A CA 1
ATOM 715 C C . SER A 1 84 ? -10.495 -6.254 -1.044 1.00 88.69 84 SER A C 1
ATOM 717 O O . SER A 1 84 ? -11.677 -6.151 -1.364 1.00 88.69 84 SER A O 1
ATOM 719 N N . GLN A 1 85 ? -9.614 -5.275 -1.265 1.00 89.56 85 GLN A N 1
ATOM 720 C CA . GLN A 1 85 ? -9.955 -4.025 -1.944 1.00 89.56 85 GLN A CA 1
ATOM 721 C C . GLN A 1 85 ? -8.740 -3.373 -2.611 1.00 89.56 85 GLN A C 1
ATOM 723 O O . GLN A 1 85 ? -7.588 -3.724 -2.356 1.00 89.56 85 GLN A O 1
ATOM 728 N N . SER A 1 86 ? -8.987 -2.374 -3.461 1.00 89.50 86 SER A N 1
ATOM 729 C CA . SER A 1 86 ? -7.895 -1.660 -4.114 1.00 89.50 86 SER A CA 1
ATOM 730 C C . SER A 1 86 ? -7.076 -0.824 -3.118 1.00 89.50 86 SER A C 1
ATOM 732 O O . SER A 1 86 ? -7.559 -0.349 -2.080 1.00 89.50 86 SER A O 1
ATOM 734 N N . LEU A 1 87 ? -5.807 -0.590 -3.456 1.00 88.50 87 LEU A N 1
ATOM 735 C CA . LEU A 1 87 ? -4.949 0.364 -2.760 1.00 88.50 87 LEU A CA 1
ATOM 736 C C . LEU A 1 87 ? -5.583 1.760 -2.781 1.00 88.50 87 LEU A C 1
ATOM 738 O O . LEU A 1 87 ? -5.521 2.461 -1.778 1.00 88.50 87 LEU A O 1
ATOM 742 N N . CYS A 1 88 ? -6.227 2.141 -3.887 1.00 88.31 88 CYS A N 1
ATOM 743 C CA . CYS A 1 88 ? -6.914 3.423 -4.016 1.00 88.31 88 CYS A CA 1
ATOM 744 C C . CYS A 1 88 ? -8.022 3.577 -2.965 1.00 88.31 88 CYS A C 1
ATOM 746 O O . CYS A 1 88 ? -8.048 4.585 -2.265 1.00 88.31 88 CYS A O 1
ATOM 748 N N . ASP A 1 89 ? -8.882 2.569 -2.798 1.00 88.12 89 ASP A N 1
ATOM 749 C CA . ASP A 1 89 ? -9.981 2.610 -1.822 1.00 88.12 89 ASP A CA 1
ATOM 750 C C . ASP A 1 89 ? -9.452 2.628 -0.386 1.00 88.12 89 ASP A C 1
ATOM 752 O O . ASP A 1 89 ? -9.904 3.416 0.448 1.00 88.12 89 ASP A O 1
ATOM 756 N N . SER A 1 90 ? -8.414 1.831 -0.119 1.00 88.75 90 SER A N 1
ATOM 757 C CA . SER A 1 90 ? -7.729 1.826 1.177 1.00 88.75 90 SER A CA 1
ATOM 758 C C . SER A 1 90 ? -7.152 3.201 1.514 1.00 88.75 90 SER A C 1
ATOM 760 O O . SER A 1 90 ? -7.298 3.682 2.636 1.00 88.75 90 SER A O 1
ATOM 762 N N . MET A 1 91 ? -6.505 3.851 0.545 1.00 88.88 91 MET A N 1
ATOM 763 C CA . MET A 1 91 ? -5.903 5.170 0.734 1.00 88.88 91 MET A CA 1
ATOM 764 C C . MET A 1 91 ? -6.947 6.276 0.829 1.00 88.88 91 MET A C 1
ATOM 766 O O . MET A 1 91 ? -6.795 7.158 1.663 1.00 88.88 91 MET A O 1
ATOM 770 N N . ALA A 1 92 ? -8.024 6.206 0.050 1.00 87.38 92 ALA A N 1
ATOM 771 C CA . ALA A 1 92 ? -9.153 7.120 0.161 1.00 87.38 92 ALA A CA 1
ATOM 772 C C . ALA A 1 92 ? -9.800 7.060 1.549 1.00 87.38 92 ALA A C 1
ATOM 774 O O . ALA A 1 92 ? -10.114 8.093 2.142 1.00 87.38 92 ALA A O 1
ATOM 775 N N . TRP A 1 93 ? -9.964 5.852 2.094 1.00 88.12 93 TRP A N 1
ATOM 776 C CA . TRP A 1 93 ? -10.460 5.691 3.451 1.00 88.12 93 TRP A CA 1
ATOM 777 C C . TRP A 1 93 ? -9.482 6.286 4.468 1.00 88.12 93 TRP A C 1
ATOM 779 O O . TRP A 1 93 ? -9.896 7.079 5.308 1.00 88.12 93 TRP A O 1
ATOM 789 N N . LEU A 1 94 ? -8.182 5.994 4.368 1.00 87.50 94 LEU A N 1
ATOM 790 C CA . LEU A 1 94 ? -7.172 6.558 5.275 1.00 87.50 94 LEU A CA 1
ATOM 791 C C . LEU A 1 94 ? -7.102 8.093 5.206 1.00 87.50 94 LEU A C 1
ATOM 793 O O . LEU A 1 94 ? -6.990 8.739 6.248 1.00 87.50 94 LEU A O 1
ATOM 797 N N . ASP A 1 95 ? -7.218 8.671 4.012 1.00 87.31 95 ASP A N 1
ATOM 798 C CA . ASP A 1 95 ? -7.282 10.119 3.793 1.00 87.31 95 ASP A CA 1
ATOM 799 C C . ASP A 1 95 ? -8.511 10.732 4.481 1.00 87.31 95 ASP A C 1
ATOM 801 O O . ASP A 1 95 ? -8.389 11.713 5.213 1.00 87.31 95 ASP A O 1
ATOM 805 N N . SER A 1 96 ? -9.676 10.072 4.390 1.00 84.38 96 SER A N 1
ATOM 806 C CA . SER A 1 96 ? -10.887 10.484 5.121 1.00 84.38 96 SER A CA 1
ATOM 807 C C . SER A 1 96 ? -10.722 10.462 6.648 1.00 84.38 96 SER A C 1
ATOM 809 O O . SER A 1 96 ? -11.423 11.180 7.357 1.00 84.38 96 SER A O 1
ATOM 811 N N . GLN A 1 97 ? -9.775 9.669 7.161 1.00 84.38 97 GLN A N 1
ATOM 812 C CA . GLN A 1 97 ? -9.408 9.617 8.580 1.00 84.38 97 GLN A CA 1
ATOM 813 C C . GLN A 1 97 ? -8.314 10.638 8.958 1.00 84.38 97 GLN A C 1
ATOM 815 O O . GLN A 1 97 ? -7.778 10.589 10.068 1.00 84.38 97 GLN A O 1
ATOM 820 N N . GLY A 1 98 ? -7.948 11.548 8.047 1.00 82.12 98 GLY A N 1
ATOM 821 C CA . GLY A 1 98 ? -6.950 12.598 8.265 1.00 82.12 98 GLY A CA 1
ATOM 822 C C . GLY A 1 98 ? -5.497 12.121 8.174 1.00 82.12 98 GLY A C 1
ATOM 823 O O . GLY A 1 98 ? -4.598 12.770 8.717 1.00 82.12 98 GLY A O 1
ATOM 824 N N . LEU A 1 99 ? -5.231 10.973 7.539 1.00 81.81 99 LEU A N 1
ATOM 825 C CA . LEU A 1 99 ? -3.868 10.493 7.313 1.00 81.81 99 LEU A CA 1
ATOM 826 C C . LEU A 1 99 ? -3.315 10.973 5.974 1.00 81.81 99 LEU A C 1
ATOM 828 O O . LEU A 1 99 ? -3.951 10.833 4.941 1.00 81.81 99 LEU A O 1
ATOM 832 N N . ILE A 1 100 ? -2.060 11.426 5.980 1.00 75.00 100 ILE A N 1
ATOM 833 C CA . ILE A 1 100 ? -1.361 11.814 4.752 1.00 75.00 100 ILE A CA 1
ATOM 834 C C . ILE A 1 100 ? -1.011 10.563 3.935 1.00 75.00 100 ILE A C 1
ATOM 836 O O . ILE A 1 100 ? -0.106 9.790 4.295 1.00 75.00 100 ILE A O 1
ATOM 840 N N . VAL A 1 101 ? -1.693 10.417 2.804 1.00 73.62 101 VAL A N 1
ATOM 841 C CA . VAL A 1 101 ? -1.408 9.443 1.745 1.00 73.62 101 VAL A CA 1
ATOM 842 C C . VAL A 1 101 ? -0.684 10.135 0.571 1.00 73.62 101 VAL A C 1
ATOM 844 O O . VAL A 1 101 ? -0.866 11.336 0.368 1.00 73.62 101 VAL A O 1
ATOM 847 N N . PRO A 1 102 ? 0.223 9.442 -0.140 1.00 64.50 102 PRO A N 1
ATOM 848 C CA . PRO A 1 102 ? 1.002 10.014 -1.235 1.00 64.50 102 PRO A CA 1
ATOM 849 C C . PRO A 1 102 ? 0.160 10.362 -2.468 1.00 64.50 102 PRO A C 1
ATOM 851 O O . PRO A 1 102 ? -0.965 9.846 -2.639 1.00 64.50 102 PRO A O 1
#

Secondary structure (DSSP, 8-state):
------HHHHHHHHHHHHHHHHHHTT--HHHHHHHTT--HHHHHHHHHHHHHHHHHHHHHHHHH-GGGGG-SSHHHHHHHHHHHS-HHHHHHHHHHTT----